Protein AF-W4M7B3-F1 (afdb_monomer_lite)

Structure (mmCIF, N/CA/C/O backbone):
data_AF-W4M7B3-F1
#
_entry.id   AF-W4M7B3-F1
#
loop_
_atom_site.group_PDB
_atom_site.id
_atom_site.type_symbol
_atom_site.label_atom_id
_atom_site.label_alt_id
_atom_site.label_comp_id
_atom_site.label_asym_id
_atom_site.label_entity_id
_atom_site.label_seq_id
_atom_site.pdbx_PDB_ins_code
_atom_site.Cartn_x
_atom_site.Cartn_y
_atom_site.Cartn_z
_atom_site.occupancy
_atom_site.B_iso_or_equiv
_atom_site.auth_seq_id
_atom_site.auth_comp_id
_atom_site.auth_asym_id
_atom_site.auth_atom_id
_atom_site.pdbx_PDB_model_num
ATOM 1 N N . MET A 1 1 ? 5.299 -9.576 0.786 1.00 61.88 1 MET A N 1
ATOM 2 C CA . MET A 1 1 ? 4.035 -9.193 1.457 1.00 61.88 1 MET A CA 1
ATOM 3 C C . MET A 1 1 ? 4.001 -9.807 2.845 1.00 61.88 1 MET A C 1
ATOM 5 O O . MET A 1 1 ? 4.417 -10.953 2.985 1.00 61.88 1 MET A O 1
ATOM 9 N N . GLN A 1 2 ? 3.557 -9.066 3.861 1.00 68.31 2 GLN A N 1
ATOM 10 C CA . GLN A 1 2 ? 3.364 -9.608 5.210 1.00 68.31 2 GLN A CA 1
ATOM 11 C C . GLN A 1 2 ? 1.926 -9.387 5.680 1.00 68.31 2 GLN A C 1
ATOM 13 O O . GLN A 1 2 ? 1.281 -8.422 5.272 1.00 68.31 2 GLN A O 1
ATOM 18 N N . SER A 1 3 ? 1.420 -10.290 6.519 1.00 76.38 3 SER A N 1
ATOM 19 C CA . SER A 1 3 ? 0.088 -10.170 7.118 1.00 76.38 3 SER A CA 1
ATOM 20 C C . SER A 1 3 ? 0.038 -9.030 8.136 1.00 76.38 3 SER A C 1
ATOM 22 O O . SER A 1 3 ? 1.059 -8.684 8.737 1.00 76.38 3 SER A O 1
ATOM 24 N N . VAL A 1 4 ? -1.166 -8.499 8.359 1.00 73.00 4 VAL A N 1
ATOM 25 C CA . VAL A 1 4 ? -1.458 -7.403 9.299 1.00 73.00 4 VAL A CA 1
ATOM 26 C C . VAL A 1 4 ? -0.860 -7.675 10.685 1.00 73.00 4 VAL A C 1
ATOM 28 O O . VAL A 1 4 ? -0.068 -6.876 11.177 1.00 73.00 4 VAL A O 1
ATOM 31 N N . GLU A 1 5 ? -1.105 -8.864 11.243 1.00 72.81 5 GLU A N 1
ATOM 32 C CA . GLU A 1 5 ? -0.565 -9.288 12.546 1.00 72.81 5 GLU A CA 1
ATOM 33 C C . GLU A 1 5 ? 0.968 -9.243 12.618 1.00 72.81 5 GLU A C 1
ATOM 35 O O . GLU A 1 5 ? 1.545 -8.866 13.637 1.00 72.81 5 GLU A O 1
ATOM 40 N N . LYS A 1 6 ? 1.654 -9.608 11.528 1.00 71.81 6 LYS A N 1
ATOM 41 C CA . LYS A 1 6 ? 3.122 -9.614 11.486 1.00 71.81 6 LYS A CA 1
ATOM 42 C C . LYS A 1 6 ? 3.696 -8.203 11.477 1.00 71.81 6 LYS A C 1
ATOM 44 O O . LYS A 1 6 ? 4.745 -7.975 12.076 1.00 71.81 6 LYS A O 1
ATOM 49 N N . PHE A 1 7 ? 3.021 -7.271 10.803 1.00 70.75 7 PHE A N 1
ATOM 50 C CA . PHE A 1 7 ? 3.413 -5.866 10.811 1.00 70.75 7 PHE A CA 1
ATOM 51 C C . PHE A 1 7 ? 3.285 -5.286 12.225 1.00 70.75 7 PHE A C 1
ATOM 53 O O . PHE A 1 7 ? 4.226 -4.647 12.694 1.00 70.75 7 PHE A O 1
ATOM 60 N N . GLU A 1 8 ? 2.184 -5.564 12.933 1.00 71.62 8 GLU A N 1
ATOM 61 C CA . GLU A 1 8 ? 1.968 -5.021 14.282 1.00 71.62 8 GLU A CA 1
ATOM 62 C C . GLU A 1 8 ? 3.019 -5.486 15.298 1.00 71.62 8 GLU A C 1
ATOM 64 O O . GLU A 1 8 ? 3.434 -4.722 16.169 1.00 71.62 8 GLU A O 1
ATOM 69 N N . GLN A 1 9 ? 3.516 -6.716 15.143 1.00 67.88 9 GLN A N 1
ATOM 70 C CA . GLN A 1 9 ? 4.574 -7.267 15.992 1.00 67.88 9 GLN A CA 1
ATOM 71 C C . GLN A 1 9 ? 5.958 -6.648 15.747 1.00 67.88 9 GLN A C 1
ATOM 73 O O . GLN A 1 9 ? 6.774 -6.622 16.666 1.00 67.88 9 GLN A O 1
ATOM 78 N N . HIS A 1 10 ? 6.248 -6.187 14.526 1.00 62.66 10 HIS A N 1
ATOM 79 C CA . HIS A 1 10 ? 7.582 -5.705 14.139 1.00 62.66 10 HIS A CA 1
ATOM 80 C C . HIS A 1 10 ? 7.699 -4.177 14.093 1.00 62.66 10 HIS A C 1
ATOM 82 O O . HIS A 1 10 ? 8.766 -3.639 14.382 1.00 62.66 10 HIS A O 1
ATOM 88 N N . SER A 1 11 ? 6.631 -3.477 13.707 1.00 63.34 11 SER A N 1
ATOM 89 C CA . SER A 1 11 ? 6.642 -2.033 13.434 1.00 63.34 11 SER A CA 1
ATOM 90 C C . SER A 1 11 ? 5.730 -1.219 14.363 1.00 63.34 11 SER A C 1
ATOM 92 O O . SER A 1 11 ? 5.739 0.008 14.283 1.00 63.34 11 SER A O 1
ATOM 94 N N . GLY A 1 12 ? 5.002 -1.872 15.277 1.00 66.00 12 GLY A N 1
ATOM 95 C CA . GLY A 1 12 ? 4.056 -1.241 16.204 1.00 66.00 12 GLY A CA 1
ATOM 96 C C . GLY A 1 12 ? 2.622 -1.195 15.664 1.00 66.00 12 GLY A C 1
ATOM 97 O O . GLY A 1 12 ? 2.340 -1.714 14.589 1.00 66.00 12 GLY A O 1
ATOM 98 N N . THR A 1 13 ? 1.702 -0.585 16.418 1.00 70.69 13 THR A N 1
ATOM 99 C CA . THR A 1 13 ? 0.276 -0.500 16.054 1.00 70.69 13 THR A CA 1
ATOM 100 C C . THR A 1 13 ? 0.086 0.134 14.679 1.00 70.69 13 THR A C 1
ATOM 102 O O . THR A 1 13 ? 0.585 1.233 14.420 1.00 70.69 13 THR A O 1
ATOM 105 N N . LEU A 1 14 ? -0.667 -0.540 13.807 1.00 69.25 14 LEU A N 1
ATOM 106 C CA . LEU A 1 14 ? -1.026 0.030 12.514 1.00 69.25 14 LEU A CA 1
ATOM 107 C C . LEU A 1 14 ? -1.883 1.284 12.705 1.00 69.25 14 LEU A C 1
ATOM 109 O O . LEU A 1 14 ? -2.841 1.259 13.482 1.00 69.25 14 LEU A O 1
ATOM 113 N N . PRO A 1 15 ? -1.597 2.376 11.973 1.00 71.69 15 PRO A N 1
ATOM 114 C CA . PRO A 1 15 ? -2.562 3.452 11.847 1.00 71.69 15 PRO A CA 1
ATOM 115 C C . PRO A 1 15 ? -3.881 2.893 11.288 1.00 71.69 15 PRO A C 1
ATOM 117 O O . PRO A 1 15 ? -3.868 1.866 10.601 1.00 71.69 15 PRO A O 1
ATOM 120 N N . PRO A 1 16 ? -5.016 3.576 11.521 1.00 79.44 16 PRO A N 1
ATOM 121 C CA . PRO A 1 16 ? -6.289 3.147 10.961 1.00 79.44 16 PRO A CA 1
ATOM 122 C C . PRO A 1 16 ? -6.154 2.969 9.447 1.00 79.44 16 PRO A C 1
ATOM 124 O O . PRO A 1 16 ? -5.565 3.831 8.784 1.00 79.44 16 PRO A O 1
ATOM 127 N N . ILE A 1 17 ? -6.692 1.865 8.927 1.00 78.81 17 ILE A N 1
ATOM 128 C CA . ILE A 1 17 ? -6.540 1.434 7.529 1.00 78.81 17 ILE A CA 1
ATOM 129 C C . ILE A 1 17 ? -7.014 2.517 6.548 1.00 78.81 17 ILE A C 1
ATOM 131 O O . ILE A 1 17 ? -6.361 2.743 5.535 1.00 78.81 17 ILE A O 1
ATOM 135 N N . ASP A 1 18 ? -8.069 3.263 6.886 1.00 78.19 18 ASP A N 1
ATOM 136 C CA . ASP A 1 18 ? -8.553 4.435 6.136 1.00 78.19 18 ASP A CA 1
ATOM 137 C C . ASP A 1 18 ? -7.540 5.576 6.000 1.00 78.19 18 ASP A C 1
ATOM 139 O O . ASP A 1 18 ? -7.642 6.419 5.113 1.00 78.19 18 ASP A O 1
ATOM 143 N N . THR A 1 19 ? -6.564 5.652 6.902 1.00 82.19 19 THR A N 1
ATOM 144 C CA . THR A 1 19 ? -5.539 6.701 6.875 1.00 82.19 19 THR A CA 1
ATOM 145 C C . THR A 1 19 ? -4.277 6.270 6.137 1.00 82.19 19 THR A C 1
ATOM 147 O O . THR A 1 19 ? -3.374 7.097 5.962 1.00 82.19 19 THR A O 1
ATOM 150 N N . CYS A 1 20 ? -4.187 4.990 5.778 1.00 84.81 20 CYS A N 1
ATOM 151 C CA . CYS A 1 20 ? -3.091 4.411 5.024 1.00 84.81 20 CYS A CA 1
ATOM 152 C C . CYS A 1 20 ? -3.457 4.370 3.535 1.00 84.81 20 CYS A C 1
ATOM 154 O O . CYS A 1 20 ? -4.631 4.230 3.192 1.00 84.81 20 CYS A O 1
ATOM 156 N N . PRO A 1 21 ? -2.469 4.482 2.636 1.00 87.50 21 PRO A N 1
ATOM 157 C CA . PRO A 1 21 ? -2.705 4.255 1.221 1.00 87.50 21 PRO A CA 1
ATOM 158 C C . PRO A 1 21 ? -3.209 2.825 1.013 1.00 87.50 21 PRO A C 1
ATOM 160 O O . PRO A 1 21 ? -2.631 1.868 1.533 1.00 87.50 21 PRO A O 1
ATOM 163 N N . GLN A 1 22 ? -4.300 2.698 0.264 1.00 89.69 22 GLN A N 1
ATOM 164 C CA . GLN A 1 22 ? -4.912 1.419 -0.075 1.00 89.69 22 GLN A CA 1
ATOM 165 C C . GLN A 1 22 ? -4.617 1.085 -1.532 1.00 89.69 22 GLN A C 1
ATOM 167 O O . GLN A 1 22 ? -4.675 1.963 -2.394 1.00 89.69 22 GLN A O 1
ATOM 172 N N . ALA A 1 23 ? -4.311 -0.177 -1.795 1.00 90.94 23 ALA A N 1
ATOM 173 C CA . ALA A 1 23 ? -4.102 -0.696 -3.139 1.00 90.94 23 ALA A CA 1
ATOM 174 C C . ALA A 1 23 ? -4.793 -2.048 -3.298 1.00 90.94 23 ALA A C 1
ATOM 176 O O . ALA A 1 23 ? -5.124 -2.710 -2.311 1.00 90.94 23 ALA A O 1
ATOM 177 N N . ARG A 1 24 ? -5.012 -2.461 -4.542 1.00 90.69 24 ARG A N 1
ATOM 178 C CA . ARG A 1 24 ? -5.564 -3.774 -4.867 1.00 90.69 24 ARG A CA 1
ATOM 179 C C . ARG A 1 24 ? -4.448 -4.795 -5.069 1.00 90.69 24 ARG A C 1
ATOM 181 O O . ARG A 1 24 ? -3.326 -4.419 -5.397 1.00 90.69 24 ARG A O 1
ATOM 188 N N . PRO A 1 25 ? -4.732 -6.098 -4.908 1.00 87.12 25 PRO A N 1
ATOM 189 C CA . PRO A 1 25 ? -3.762 -7.142 -5.241 1.00 87.12 25 PRO A CA 1
ATOM 190 C C . PRO A 1 25 ? -3.407 -7.180 -6.736 1.00 87.12 25 PRO A C 1
ATOM 192 O O . PRO A 1 25 ? -2.364 -7.720 -7.088 1.00 87.12 25 PRO A O 1
ATOM 195 N N . ASP A 1 26 ? -4.259 -6.607 -7.590 1.00 88.06 26 ASP A N 1
ATOM 196 C CA . ASP A 1 26 ? -4.058 -6.500 -9.041 1.00 88.06 26 ASP A CA 1
ATOM 197 C C . ASP A 1 26 ? -3.251 -5.245 -9.445 1.00 88.06 26 ASP A C 1
ATOM 199 O O . ASP A 1 26 ? -2.906 -5.093 -10.611 1.00 88.06 26 ASP A O 1
ATOM 203 N N . ASP A 1 27 ? -2.951 -4.333 -8.505 1.00 89.12 27 ASP A N 1
ATOM 204 C CA . ASP A 1 27 ? -2.139 -3.145 -8.794 1.00 89.12 27 ASP A CA 1
ATOM 205 C C . ASP A 1 27 ? -0.661 -3.506 -8.994 1.00 89.12 27 ASP A C 1
ATOM 207 O O . ASP A 1 27 ? -0.051 -4.242 -8.211 1.00 89.12 27 ASP A O 1
ATOM 211 N N . ASP A 1 28 ? -0.054 -2.909 -10.018 1.00 87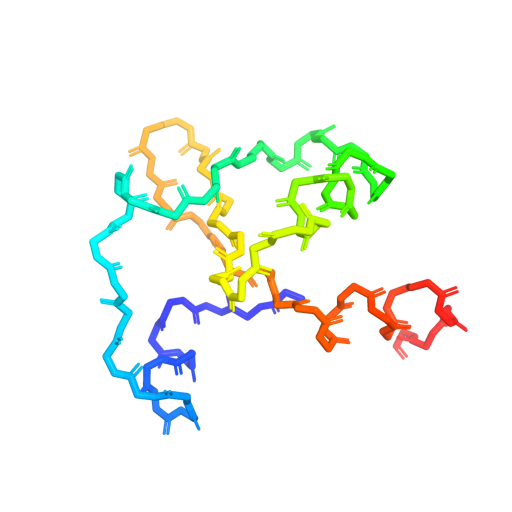.12 28 ASP A N 1
ATOM 212 C CA . ASP A 1 28 ? 1.362 -3.078 -10.316 1.00 87.12 28 ASP A CA 1
ATOM 213 C C . ASP A 1 28 ? 2.281 -2.472 -9.246 1.00 87.12 28 ASP A C 1
ATOM 215 O O . ASP A 1 28 ? 1.953 -1.519 -8.529 1.00 87.12 28 ASP A O 1
ATOM 219 N N . LEU A 1 29 ? 3.517 -2.978 -9.210 1.00 83.44 29 LEU A N 1
ATOM 220 C CA . LEU A 1 29 ? 4.561 -2.498 -8.305 1.00 83.44 29 LEU A CA 1
ATOM 221 C C . LEU A 1 29 ? 4.812 -0.988 -8.439 1.00 83.44 29 LEU A C 1
ATOM 223 O O . LEU A 1 29 ? 5.060 -0.328 -7.436 1.00 83.44 29 LEU A O 1
ATOM 227 N N . ASP A 1 30 ? 4.717 -0.436 -9.649 1.00 86.50 30 ASP A N 1
ATOM 228 C CA . ASP A 1 30 ? 4.921 0.995 -9.912 1.00 86.50 30 ASP A CA 1
ATOM 229 C C . ASP A 1 30 ? 3.833 1.862 -9.249 1.00 86.50 30 ASP A C 1
ATOM 231 O O . ASP A 1 30 ? 4.123 2.905 -8.652 1.00 86.50 30 ASP A O 1
ATOM 235 N N . THR A 1 31 ? 2.585 1.377 -9.251 1.00 88.50 31 THR A N 1
ATOM 236 C CA . THR A 1 31 ? 1.459 1.998 -8.539 1.00 88.50 31 THR A CA 1
ATOM 237 C C . THR A 1 31 ? 1.700 1.969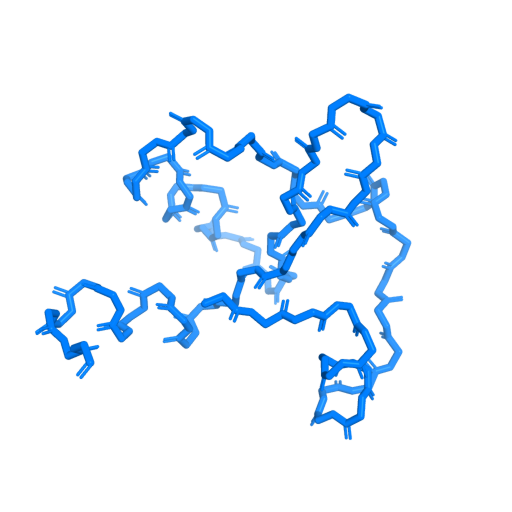 -7.036 1.00 88.50 31 THR A C 1
ATOM 239 O O . THR A 1 31 ? 1.577 2.996 -6.366 1.00 88.50 31 THR A O 1
ATOM 242 N N . LEU A 1 32 ? 2.117 0.818 -6.501 1.00 86.62 32 LEU A N 1
ATOM 243 C CA . LEU A 1 32 ? 2.443 0.685 -5.082 1.00 86.62 32 LEU A CA 1
ATOM 244 C C . LEU A 1 32 ? 3.589 1.625 -4.685 1.00 86.62 32 LEU A C 1
ATOM 246 O O . LEU A 1 32 ? 3.501 2.324 -3.679 1.00 86.62 32 LEU A O 1
ATOM 250 N N . VAL A 1 33 ? 4.649 1.706 -5.490 1.00 85.94 33 VAL A N 1
ATOM 251 C CA . VAL A 1 33 ? 5.755 2.643 -5.256 1.00 85.94 33 VAL A CA 1
ATOM 252 C C . VAL A 1 33 ? 5.237 4.075 -5.242 1.00 85.94 33 VAL A C 1
ATOM 254 O O . VAL A 1 33 ? 5.509 4.795 -4.284 1.00 85.94 33 VAL A O 1
ATOM 257 N N . SER A 1 34 ? 4.429 4.465 -6.228 1.00 87.94 34 SER A N 1
ATOM 258 C CA . SER A 1 34 ? 3.832 5.801 -6.305 1.00 87.94 34 SER A CA 1
ATOM 259 C C . SER A 1 34 ? 2.975 6.147 -5.082 1.00 87.94 34 SER A C 1
ATOM 261 O O . SER A 1 34 ? 3.053 7.268 -4.587 1.00 87.94 34 SER A O 1
ATOM 263 N N . LEU A 1 35 ? 2.224 5.186 -4.535 1.00 86.56 35 LEU A N 1
ATOM 264 C CA . LEU A 1 35 ? 1.443 5.355 -3.302 1.00 86.56 35 LEU A CA 1
ATOM 265 C C . LEU A 1 35 ? 2.323 5.495 -2.048 1.00 86.56 35 LEU A C 1
ATOM 267 O O . LEU A 1 35 ? 1.966 6.211 -1.112 1.00 86.56 35 LEU A O 1
ATOM 271 N N . ALA A 1 36 ? 3.487 4.841 -2.026 1.00 83.94 36 ALA A N 1
ATOM 272 C CA . ALA A 1 36 ? 4.477 4.981 -0.958 1.00 83.94 36 ALA A CA 1
ATOM 273 C C . ALA A 1 36 ? 5.336 6.258 -1.079 1.00 83.94 36 ALA A C 1
ATOM 275 O O . ALA A 1 36 ? 6.011 6.648 -0.114 1.00 83.94 36 ALA A O 1
ATOM 276 N N . LEU A 1 37 ? 5.364 6.916 -2.242 1.00 83.06 37 LEU A N 1
ATOM 277 C CA . LEU A 1 37 ? 6.089 8.172 -2.428 1.00 83.06 37 LEU A CA 1
ATOM 278 C C . LEU A 1 37 ? 5.380 9.304 -1.669 1.00 83.06 37 LEU A C 1
ATOM 280 O O . LEU A 1 37 ? 4.194 9.560 -1.835 1.00 83.06 37 LEU A O 1
ATOM 284 N N . GLY A 1 38 ? 6.122 10.000 -0.803 1.00 75.25 38 GLY A N 1
ATOM 285 C CA . GLY A 1 38 ? 5.593 11.119 -0.012 1.00 75.25 38 GLY A CA 1
ATOM 286 C C . GLY A 1 38 ? 4.821 10.733 1.257 1.00 75.25 38 GLY A C 1
A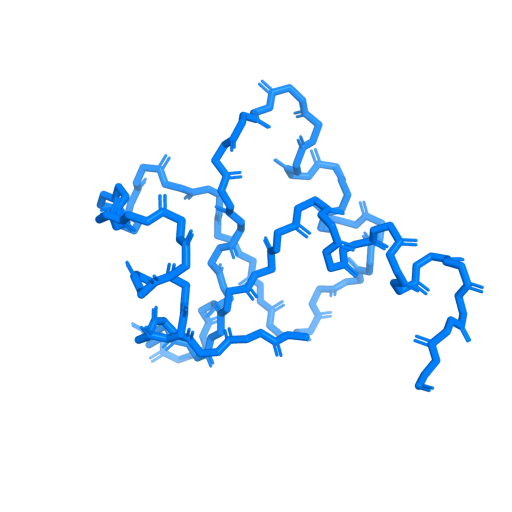TOM 287 O O . GLY A 1 38 ? 4.381 11.626 1.977 1.00 75.25 38 GLY A O 1
ATOM 288 N N . GLN A 1 39 ? 4.694 9.439 1.574 1.00 79.19 39 GLN A N 1
ATOM 289 C CA . GLN A 1 39 ? 4.089 8.962 2.821 1.00 79.19 39 GLN A CA 1
ATOM 290 C C . GLN A 1 39 ? 5.026 7.990 3.555 1.00 79.19 39 GLN A C 1
ATOM 292 O O . GLN A 1 39 ? 5.751 7.199 2.948 1.00 79.19 39 GLN A O 1
ATOM 297 N N . GLU A 1 40 ? 5.047 8.060 4.886 1.00 78.25 40 GLU A N 1
ATOM 298 C CA . GLU A 1 40 ? 5.775 7.103 5.741 1.00 78.25 40 GLU A CA 1
ATOM 299 C C . GLU A 1 40 ? 4.923 5.885 6.118 1.00 78.25 40 GLU A C 1
ATOM 301 O O . GLU A 1 40 ? 5.435 4.904 6.652 1.00 78.25 40 GLU A O 1
ATOM 306 N N . LYS A 1 41 ? 3.621 5.936 5.827 1.00 84.00 41 LYS A N 1
ATOM 307 C CA . LYS A 1 41 ? 2.679 4.873 6.167 1.00 84.00 41 LYS A CA 1
ATOM 308 C C . LYS A 1 41 ? 2.833 3.671 5.229 1.00 84.00 41 LYS A C 1
ATOM 310 O O . LYS A 1 41 ? 3.156 3.852 4.054 1.00 84.00 41 LYS A O 1
ATOM 315 N N . PRO A 1 42 ? 2.591 2.449 5.731 1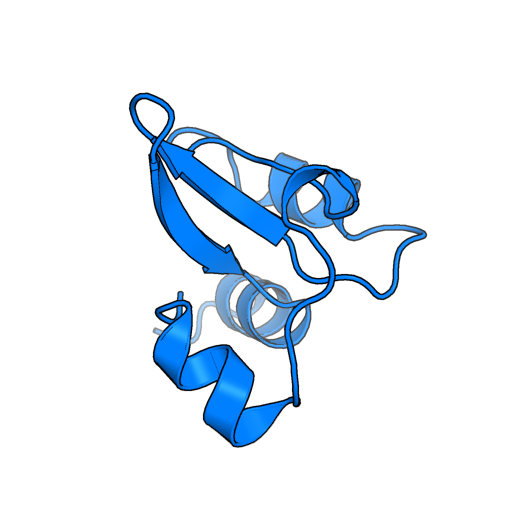.00 87.19 42 PRO A N 1
ATOM 316 C CA . PRO A 1 42 ? 2.564 1.260 4.894 1.00 87.19 42 PRO A CA 1
ATOM 317 C C . PRO A 1 42 ? 1.331 1.257 3.983 1.00 87.19 42 PRO A C 1
ATOM 319 O O . PRO A 1 42 ? 0.308 1.859 4.309 1.00 87.19 42 PRO A O 1
ATOM 322 N N . ILE A 1 43 ? 1.422 0.539 2.868 1.00 89.62 43 ILE A N 1
ATOM 323 C CA . ILE A 1 43 ? 0.306 0.335 1.945 1.00 89.62 43 ILE A CA 1
ATOM 324 C C . ILE A 1 43 ? -0.482 -0.883 2.404 1.00 89.62 43 ILE A C 1
ATOM 326 O O . ILE A 1 43 ? 0.095 -1.948 2.642 1.00 89.62 43 ILE A O 1
ATOM 330 N N . VAL A 1 44 ? -1.795 -0.732 2.514 1.00 90.06 44 VAL A N 1
ATOM 331 C CA . VAL A 1 44 ? -2.703 -1.833 2.833 1.00 90.06 44 VAL A CA 1
ATOM 332 C C . VAL A 1 44 ? -3.294 -2.364 1.535 1.00 90.06 44 VAL A C 1
ATOM 334 O O . VAL A 1 44 ? -3.860 -1.614 0.746 1.00 90.06 44 VAL A O 1
ATOM 337 N N . ILE A 1 45 ? -3.148 -3.664 1.314 1.00 89.75 45 ILE A N 1
ATOM 338 C CA . ILE A 1 45 ? -3.746 -4.356 0.179 1.00 89.75 45 ILE A CA 1
ATOM 339 C C . ILE A 1 45 ? -5.150 -4.785 0.588 1.00 89.75 45 ILE A C 1
ATOM 341 O O . ILE A 1 45 ? -5.300 -5.589 1.513 1.00 89.75 45 ILE A O 1
ATOM 345 N N . ILE A 1 46 ? -6.155 -4.223 -0.076 1.00 89.75 46 ILE A N 1
ATOM 346 C CA . ILE A 1 46 ? -7.573 -4.507 0.148 1.00 89.75 46 ILE A CA 1
ATOM 347 C C . ILE A 1 46 ? -8.088 -5.338 -1.029 1.00 89.75 46 ILE A C 1
ATOM 349 O O . ILE A 1 46 ? -7.924 -4.948 -2.186 1.00 89.75 46 ILE A O 1
ATOM 353 N N . ASP A 1 47 ? -8.735 -6.457 -0.724 1.00 89.44 47 ASP A N 1
ATOM 354 C CA . ASP A 1 47 ? -9.434 -7.312 -1.682 1.00 89.44 47 ASP A CA 1
ATOM 355 C C . ASP A 1 47 ? -10.840 -7.601 -1.144 1.00 89.44 47 ASP A C 1
ATOM 357 O O . ASP A 1 47 ? -10.987 -7.929 0.030 1.00 89.44 47 ASP A O 1
ATOM 361 N N . ASP A 1 48 ? -11.872 -7.398 -1.966 1.00 86.12 48 ASP A N 1
ATOM 362 C CA . ASP A 1 48 ? -13.291 -7.554 -1.582 1.00 86.12 48 ASP A CA 1
ATOM 363 C C . ASP A 1 48 ? -13.671 -6.871 -0.241 1.00 86.12 48 ASP A C 1
ATOM 365 O O . ASP A 1 48 ? -14.338 -7.443 0.616 1.00 86.12 48 ASP A O 1
ATOM 369 N N . ASP A 1 49 ? -13.210 -5.627 -0.041 1.00 81.56 49 ASP A N 1
ATOM 370 C CA . ASP A 1 49 ? -13.404 -4.822 1.188 1.00 81.56 49 ASP A CA 1
ATOM 371 C C . ASP A 1 49 ? -12.659 -5.352 2.436 1.00 81.56 49 ASP A C 1
ATOM 373 O O . ASP A 1 49 ? -12.808 -4.829 3.542 1.00 81.56 49 ASP A O 1
ATOM 377 N N . GLN A 1 50 ? -11.799 -6.364 2.276 1.00 85.31 50 GLN A N 1
ATOM 378 C CA . GLN A 1 50 ? -11.018 -6.958 3.359 1.00 85.31 50 GLN A CA 1
ATOM 379 C C . GLN A 1 50 ? -9.514 -6.676 3.210 1.00 85.31 50 GLN A C 1
ATOM 381 O O . GLN A 1 50 ? -8.945 -6.852 2.132 1.00 85.31 50 GLN A O 1
ATOM 386 N N . PRO A 1 51 ? -8.812 -6.278 4.287 1.00 86.50 51 PRO A N 1
ATOM 387 C CA . PRO A 1 51 ? -7.359 -6.146 4.268 1.00 86.50 51 PRO A CA 1
ATOM 388 C C . PRO A 1 51 ? -6.702 -7.525 4.202 1.00 86.50 51 PRO A C 1
ATOM 390 O O . PRO A 1 51 ? -6.644 -8.257 5.190 1.00 86.50 51 PRO A O 1
ATOM 393 N N . VAL A 1 52 ? -6.172 -7.865 3.031 1.00 87.25 52 VAL A N 1
ATOM 394 C CA . VAL A 1 52 ? -5.525 -9.158 2.767 1.00 87.25 52 VAL A CA 1
ATOM 395 C C . VAL A 1 52 ? -4.011 -9.115 2.950 1.00 87.25 52 VAL A C 1
ATOM 397 O O . VAL A 1 52 ? -3.376 -10.155 3.133 1.00 87.25 52 VAL A O 1
ATOM 400 N N . GLY A 1 53 ? -3.399 -7.928 2.950 1.00 84.94 53 GLY A N 1
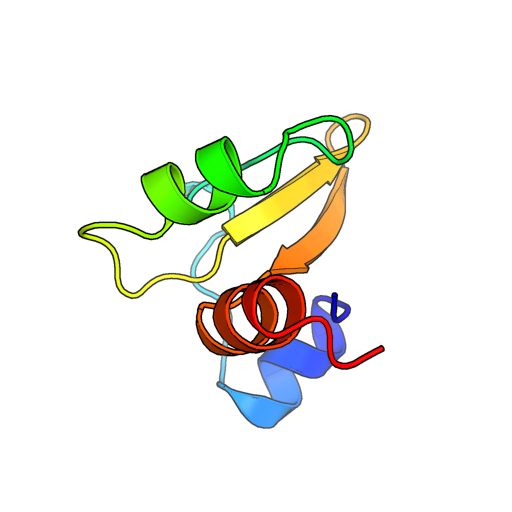ATOM 401 C CA . GLY A 1 53 ? -1.952 -7.819 3.109 1.00 84.94 53 GLY A CA 1
ATOM 402 C C . GLY A 1 53 ? -1.448 -6.414 3.377 1.00 84.94 53 GLY A C 1
ATOM 403 O O . GLY A 1 53 ? -2.161 -5.429 3.220 1.00 84.94 53 GLY A O 1
ATOM 404 N N . ILE A 1 54 ? -0.184 -6.331 3.788 1.00 86.69 54 ILE A N 1
ATOM 405 C CA . ILE A 1 54 ? 0.515 -5.066 3.996 1.00 86.69 54 ILE A CA 1
ATOM 406 C C . ILE A 1 54 ? 1.828 -5.075 3.227 1.00 86.69 54 ILE A C 1
ATOM 408 O O . ILE A 1 54 ? 2.611 -6.035 3.276 1.00 86.69 54 ILE A O 1
ATOM 412 N N . VAL A 1 55 ? 2.065 -3.972 2.528 1.00 87.06 55 VAL A N 1
ATOM 413 C CA . VAL A 1 55 ? 3.264 -3.711 1.745 1.00 87.06 55 VAL A CA 1
ATOM 414 C C . VAL A 1 55 ? 3.967 -2.488 2.323 1.00 87.06 55 VAL A C 1
ATOM 416 O O . VAL A 1 55 ? 3.454 -1.373 2.329 1.00 87.06 55 VAL A O 1
ATOM 419 N N . THR A 1 56 ? 5.166 -2.712 2.849 1.00 85.94 56 THR A N 1
ATOM 420 C CA . THR A 1 56 ? 6.039 -1.658 3.376 1.00 85.94 56 THR A CA 1
ATOM 421 C C . THR A 1 56 ? 7.048 -1.215 2.324 1.00 85.94 56 THR A C 1
ATOM 423 O O . THR A 1 56 ? 7.324 -1.952 1.377 1.00 85.94 56 THR A O 1
ATOM 426 N N . LYS A 1 57 ? 7.670 -0.046 2.520 1.00 83.06 57 LYS A N 1
ATOM 427 C CA . LYS A 1 57 ? 8.792 0.408 1.679 1.00 83.06 57 LYS A CA 1
ATOM 428 C C . LYS A 1 57 ? 9.910 -0.630 1.577 1.00 83.06 57 LYS A C 1
ATOM 430 O O . LYS A 1 57 ? 10.391 -0.875 0.480 1.00 83.06 57 LYS A O 1
ATOM 435 N N . ASP A 1 58 ? 10.254 -1.296 2.676 1.00 82.69 58 ASP A N 1
ATOM 436 C CA . ASP A 1 58 ? 11.210 -2.412 2.669 1.00 82.69 58 ASP A CA 1
ATOM 437 C C . ASP A 1 58 ? 10.772 -3.555 1.746 1.00 82.69 58 ASP A C 1
ATOM 439 O O . ASP A 1 58 ? 11.562 -4.060 0.950 1.00 82.69 58 ASP A O 1
ATOM 443 N N . SER A 1 59 ? 9.489 -3.927 1.798 1.00 82.81 59 SER A N 1
ATOM 444 C CA . SER A 1 59 ? 8.936 -4.964 0.920 1.00 82.81 59 SER A CA 1
ATOM 445 C C . SER A 1 59 ? 8.987 -4.549 -0.553 1.00 82.81 59 SER A C 1
ATOM 447 O O . SER A 1 59 ? 9.299 -5.381 -1.402 1.00 82.81 59 SER A O 1
ATOM 449 N N . LEU A 1 60 ? 8.713 -3.274 -0.856 1.00 84.62 60 LEU A N 1
ATOM 450 C CA . LEU A 1 60 ? 8.820 -2.722 -2.211 1.00 84.62 60 LEU A CA 1
ATOM 451 C C . LEU A 1 60 ? 10.265 -2.744 -2.706 1.00 84.62 60 LEU A C 1
ATOM 453 O O . LEU A 1 60 ? 10.526 -3.259 -3.786 1.00 84.62 60 LEU A O 1
ATOM 457 N N . LEU A 1 61 ? 11.210 -2.248 -1.904 1.00 82.81 61 LEU A N 1
ATOM 458 C CA . LEU A 1 61 ? 12.635 -2.221 -2.243 1.00 82.81 61 LEU A CA 1
ATOM 459 C C . LEU A 1 61 ? 13.198 -3.625 -2.471 1.00 82.81 61 LEU A C 1
ATOM 461 O O . LEU A 1 61 ? 14.033 -3.816 -3.356 1.00 82.81 61 LEU A O 1
ATOM 465 N N . ARG A 1 62 ? 12.743 -4.609 -1.689 1.00 80.81 62 ARG A N 1
ATOM 466 C CA . ARG A 1 62 ? 13.124 -6.014 -1.853 1.00 80.81 62 ARG A CA 1
ATOM 467 C C . ARG A 1 62 ? 12.516 -6.626 -3.120 1.00 80.81 62 ARG A C 1
ATOM 469 O O . ARG A 1 62 ? 13.231 -7.295 -3.860 1.00 80.81 62 ARG A O 1
ATOM 476 N N . GLY A 1 63 ? 11.257 -6.308 -3.430 1.00 79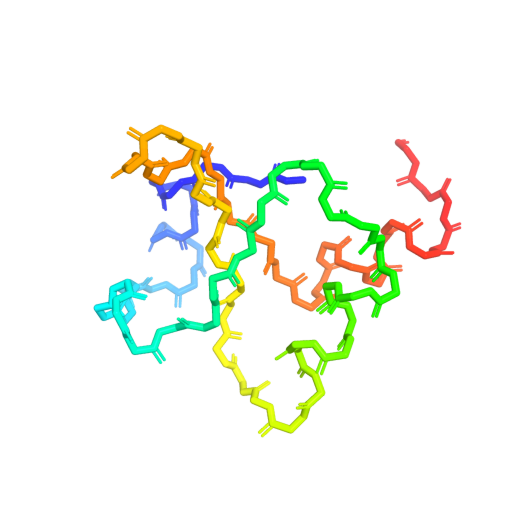.12 63 GLY A N 1
ATOM 477 C CA . GLY A 1 63 ? 10.606 -6.702 -4.685 1.00 79.12 63 GLY A CA 1
ATOM 478 C C . GLY A 1 63 ? 11.256 -6.083 -5.928 1.00 79.12 63 GLY A C 1
ATOM 479 O O . GLY A 1 63 ? 11.498 -6.781 -6.907 1.00 79.12 63 GLY A O 1
ATOM 480 N N . MET A 1 64 ? 11.625 -4.799 -5.871 1.00 77.88 64 MET A N 1
ATOM 481 C CA . MET A 1 64 ? 12.336 -4.102 -6.952 1.00 77.88 64 MET A CA 1
ATOM 482 C C . MET A 1 64 ? 13.738 -4.669 -7.203 1.00 77.88 64 MET A C 1
ATOM 484 O O . MET A 1 64 ? 14.204 -4.668 -8.338 1.00 77.88 64 MET A O 1
ATOM 488 N N . GLN A 1 65 ? 14.416 -5.155 -6.160 1.00 77.12 65 GLN A N 1
ATOM 489 C CA . GLN A 1 65 ? 15.725 -5.803 -6.290 1.00 77.12 65 GLN A CA 1
ATOM 490 C C . GLN A 1 65 ? 15.646 -7.225 -6.868 1.00 77.12 65 GLN A C 1
ATOM 492 O O . GLN A 1 65 ? 16.685 -7.805 -7.175 1.00 77.12 65 GLN A O 1
ATOM 497 N N . GLY A 1 66 ? 14.443 -7.782 -7.053 1.00 68.75 66 GLY A N 1
ATOM 498 C CA . GLY A 1 66 ? 14.256 -9.137 -7.574 1.00 68.75 66 GLY A CA 1
ATOM 499 C C . GLY A 1 66 ? 14.681 -10.239 -6.600 1.00 68.75 66 GLY A C 1
ATOM 500 O O . GLY A 1 66 ? 14.883 -11.375 -7.025 1.00 68.75 66 GLY A O 1
ATOM 501 N N . GLU A 1 67 ? 14.838 -9.924 -5.309 1.00 56.25 67 GLU A N 1
ATOM 502 C CA . GLU A 1 67 ? 15.161 -10.923 -4.290 1.00 56.25 67 GLU A CA 1
ATOM 503 C C . GLU A 1 67 ? 13.859 -11.630 -3.876 1.00 56.25 67 GLU A C 1
ATOM 505 O O . GLU A 1 67 ? 13.043 -11.075 -3.132 1.00 56.25 67 GLU A O 1
ATOM 510 N N . VAL A 1 68 ? 13.651 -12.824 -4.444 1.00 50.19 68 VAL A N 1
ATOM 511 C CA . VAL A 1 68 ? 12.560 -13.762 -4.120 1.00 50.19 68 VAL A CA 1
ATOM 512 C C . VAL A 1 68 ? 12.922 -14.679 -2.960 1.00 50.19 68 VAL A C 1
ATOM 514 O O . VAL A 1 68 ? 14.080 -15.152 -2.913 1.00 50.19 68 VAL A O 1
#

Secondary structure (DSSP, 8-state):
-B-HHHHHHHH-SPPPGGGS-EE-TTS-HHHHHHHHTT--SPEEEEETTEEEEEE-HHHHHHHHTT--

Sequence (68 aa):
MQSVEKFEQHSGTLPPIDTCPQARPDDDLDTLVSLALGQEKPIVIIDDDQPVGIVTKDSLLRGMQGEV

Radius of gyration: 11.23 Å; chains: 1; bounding box: 29×25×26 Å

Foldseek 3Di:
DAAPVVCCVPPNDADPLVVAAEDEPPDDLVVLVVSPPPDQHWYFHDDPNDRPDTHHPVNSVCVVVVPD

Organism: NCBI:txid1429439

pLDDT: mean 80.21, std 9.01, range [50.19, 90.94]